Protein AF-A0A2E6W899-F1 (afdb_monomer_lite)

Secondary structure (DSSP, 8-state):
----B-TTT--BTTPEEE-TTT-S-EEEEEEEEEESSSS--GGGEEEEEEEPTTSTTTTHHHHHS-GGGBSSSSEEEEEHHHHT------EEE-TT--GGGHHHHHHHHHTTPPSSEEEE-TT-HHHHHHHHHHHHHTT-EEEESSSS-TTEEEEE--

Foldseek 3Di:
DDFDADPPPRHTFQDFQAAVQVDRDTFWTFHDWDFDDPDDDLQGIKTKIFTDPPDPCQQVCVPPNDPVQDPDSGIGIDRPCRSDPPPVQAEAECVPPDLVCLLVSLVVDVVPHDPFHKYFQAPDPSSVVSNQVSLVVVQWDWDQPDPVGNRMITIHRD

Radius of gyration: 19.65 Å; chains: 1; bounding box: 42×36×60 Å

pLDDT: mean 78.43, std 15.68, ran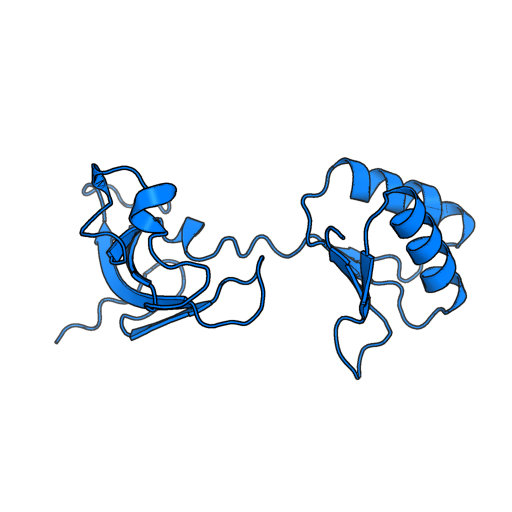ge [39.34, 96.88]

Structure (mmCIF, N/CA/C/O backbone):
data_AF-A0A2E6W899-F1
#
_entry.id   AF-A0A2E6W899-F1
#
loop_
_atom_site.group_PDB
_atom_site.id
_atom_site.type_symbol
_atom_site.label_atom_id
_atom_site.label_alt_id
_atom_site.label_comp_id
_atom_site.label_asym_id
_atom_site.label_entity_id
_atom_site.label_seq_id
_atom_site.pdbx_PDB_ins_code
_atom_site.Cartn_x
_atom_site.Cartn_y
_atom_site.Cartn_z
_atom_site.occupancy
_atom_site.B_iso_or_equiv
_atom_site.auth_seq_id
_atom_site.auth_comp_id
_atom_site.auth_asym_id
_atom_site.auth_atom_id
_atom_site.pdbx_PDB_model_num
ATOM 1 N N . MET A 1 1 ? -1.377 -11.813 34.211 1.00 41.56 1 MET A N 1
ATOM 2 C CA . MET A 1 1 ? -2.130 -11.283 33.053 1.00 41.56 1 MET A CA 1
ATOM 3 C C . MET A 1 1 ? -1.858 -12.188 31.867 1.00 41.56 1 MET A C 1
ATOM 5 O O . MET A 1 1 ? -0.706 -12.320 31.477 1.00 41.56 1 MET A O 1
ATOM 9 N N . HIS A 1 2 ? -2.870 -12.892 31.361 1.00 40.28 2 HIS A N 1
ATOM 10 C CA . HIS A 1 2 ? -2.700 -13.750 30.190 1.00 40.28 2 HIS A CA 1
ATOM 11 C C . HIS A 1 2 ? -2.446 -12.877 28.958 1.00 40.28 2 HIS A C 1
ATOM 13 O O . HIS A 1 2 ? -3.322 -12.120 28.551 1.00 40.28 2 HIS A O 1
ATOM 19 N N . HIS A 1 3 ? -1.254 -12.983 28.368 1.00 44.19 3 HIS A N 1
ATOM 20 C CA . HIS A 1 3 ? -0.990 -12.432 27.044 1.00 44.19 3 HIS A CA 1
ATOM 21 C C . HIS A 1 3 ? -1.831 -13.206 26.028 1.00 44.19 3 HIS A C 1
ATOM 23 O O . HIS A 1 3 ? -1.471 -14.302 25.599 1.00 44.19 3 HIS A O 1
ATOM 29 N N . SER A 1 4 ? -2.984 -12.655 25.668 1.00 60.88 4 SER A N 1
ATOM 30 C CA . SER A 1 4 ? -3.763 -13.120 24.527 1.00 60.88 4 SER A CA 1
ATOM 31 C C . SER A 1 4 ? -3.005 -12.743 23.254 1.00 60.88 4 SER A C 1
ATOM 33 O O . SER A 1 4 ? -2.995 -11.582 22.851 1.00 60.88 4 SER A O 1
ATOM 35 N N . LYS A 1 5 ? -2.315 -13.724 22.670 1.00 59.62 5 LYS A N 1
ATOM 36 C CA . LYS A 1 5 ? -1.711 -13.630 21.338 1.00 59.62 5 LYS A CA 1
ATOM 37 C C . LYS A 1 5 ? -2.751 -13.993 20.277 1.00 59.62 5 LYS A C 1
ATOM 39 O O . LYS A 1 5 ? -3.519 -14.936 20.482 1.00 59.62 5 LYS A O 1
ATOM 44 N N . SER A 1 6 ? -2.747 -13.285 19.150 1.00 61.28 6 SER A N 1
ATOM 45 C CA . SER A 1 6 ? -3.455 -13.711 17.942 1.00 61.28 6 SER A CA 1
ATOM 46 C C . SER A 1 6 ? -2.918 -15.070 17.516 1.00 61.28 6 SER A C 1
ATOM 48 O O . SER A 1 6 ? -1.707 -15.273 17.401 1.00 61.28 6 SER A O 1
ATOM 50 N N . ARG A 1 7 ? -3.828 -16.007 17.251 1.00 59.28 7 ARG A N 1
ATOM 51 C CA . ARG A 1 7 ? -3.465 -17.356 16.786 1.00 59.28 7 ARG A CA 1
ATOM 52 C C . ARG A 1 7 ? -3.174 -17.408 15.287 1.00 59.28 7 ARG A C 1
ATOM 54 O O . ARG A 1 7 ? -2.768 -18.450 14.789 1.00 59.28 7 ARG A O 1
ATOM 61 N N . VAL A 1 8 ? -3.407 -16.306 14.573 1.00 58.25 8 VAL A N 1
ATOM 62 C CA . VAL A 1 8 ? -3.357 -16.253 13.106 1.00 58.25 8 VAL A CA 1
ATOM 63 C C . VAL A 1 8 ? -2.110 -15.531 12.601 1.00 58.25 8 VAL A C 1
ATOM 65 O O . VAL A 1 8 ? -1.603 -15.863 11.532 1.00 58.25 8 VAL A O 1
ATOM 68 N N . LYS A 1 9 ? -1.622 -14.525 13.335 1.00 61.72 9 LYS A N 1
ATOM 69 C CA . LYS A 1 9 ? -0.585 -13.604 12.837 1.00 61.72 9 LYS A CA 1
ATOM 70 C C . LYS A 1 9 ? 0.572 -13.366 13.808 1.00 61.72 9 LYS A C 1
ATOM 72 O O . LYS A 1 9 ? 1.330 -12.431 13.597 1.00 61.72 9 LYS A O 1
ATOM 77 N N . GLU A 1 10 ? 0.677 -14.170 14.868 1.00 68.94 10 GLU A N 1
ATOM 78 C CA . GLU A 1 10 ? 1.685 -14.030 15.941 1.00 68.94 10 GLU A CA 1
ATOM 79 C C . GLU A 1 10 ? 1.685 -12.662 16.652 1.00 68.94 10 GLU A C 1
ATOM 81 O O . GLU A 1 10 ? 2.594 -12.349 17.418 1.00 68.94 10 GLU A O 1
ATOM 86 N N . LEU A 1 11 ? 0.632 -11.867 16.453 1.00 73.12 11 LEU A N 1
ATOM 87 C CA . LEU A 1 11 ? 0.479 -10.551 17.060 1.00 73.12 11 LEU A CA 1
ATOM 88 C C . LEU A 1 11 ? 0.155 -10.668 18.545 1.00 73.12 11 LEU A C 1
ATOM 90 O O . LEU A 1 11 ? -0.601 -11.544 18.971 1.00 73.12 11 LEU A O 1
ATOM 94 N N . SER A 1 12 ? 0.668 -9.737 19.328 1.00 78.44 12 SER A N 1
ATOM 95 C CA . SER A 1 12 ? 0.435 -9.631 20.759 1.00 78.44 12 SER A CA 1
ATOM 96 C C . SER A 1 12 ? -0.309 -8.341 21.096 1.00 78.44 12 SER A C 1
ATOM 98 O O . SER A 1 12 ? -0.222 -7.331 20.401 1.00 78.44 12 SER A O 1
ATOM 100 N N . VAL A 1 13 ? -1.060 -8.365 22.198 1.00 81.12 13 VAL A N 1
ATOM 101 C CA . VAL A 1 13 ? -1.527 -7.122 22.825 1.00 81.12 13 VAL A CA 1
ATOM 102 C C . VAL A 1 13 ? -0.311 -6.244 23.129 1.00 81.12 13 VAL A C 1
ATOM 104 O O . VAL A 1 13 ? 0.663 -6.726 23.708 1.00 81.12 13 VAL A O 1
ATOM 107 N N . GLY A 1 14 ? -0.387 -4.972 22.743 1.00 76.81 14 GLY A N 1
ATOM 108 C CA . GLY A 1 14 ? 0.715 -4.013 22.797 1.00 76.81 14 GLY A CA 1
ATOM 109 C C . GLY A 1 14 ? 1.426 -3.802 21.459 1.00 76.81 14 GLY A C 1
ATOM 110 O O . GLY A 1 14 ? 2.135 -2.807 21.322 1.00 76.81 14 GLY A O 1
ATOM 111 N N . ASP A 1 15 ? 1.210 -4.666 20.463 1.00 78.88 15 ASP A N 1
ATOM 112 C CA . ASP A 1 15 ? 1.825 -4.487 19.149 1.00 78.88 15 ASP A CA 1
ATOM 113 C C . ASP A 1 15 ? 1.316 -3.217 18.458 1.00 78.88 15 ASP A C 1
ATOM 115 O O . ASP A 1 15 ? 0.139 -2.839 18.541 1.00 78.88 15 ASP A O 1
ATOM 119 N N . LEU A 1 16 ? 2.233 -2.563 17.744 1.00 75.62 16 LEU A N 1
ATOM 120 C CA . LEU A 1 16 ? 1.952 -1.364 16.970 1.00 75.62 16 LEU A CA 1
ATOM 121 C C . LEU A 1 16 ? 1.263 -1.736 15.652 1.00 75.62 16 LEU A C 1
ATOM 123 O O . LEU A 1 16 ? 1.780 -2.511 14.848 1.00 75.62 16 LEU A O 1
ATOM 127 N N . VAL A 1 17 ? 0.118 -1.114 15.393 1.00 74.19 17 VAL A N 1
ATOM 128 C CA . VAL A 1 17 ? -0.569 -1.159 14.103 1.00 74.19 17 VAL A CA 1
ATOM 129 C C . VAL A 1 17 ? 0.029 -0.080 13.205 1.00 74.19 17 VAL A C 1
ATOM 131 O O . VAL A 1 17 ? 0.006 1.112 13.528 1.00 74.19 17 VAL A O 1
ATOM 134 N N . THR A 1 18 ? 0.576 -0.506 12.070 1.00 63.91 18 THR A N 1
ATOM 135 C CA . THR A 1 18 ? 1.152 0.363 11.036 1.00 63.91 18 THR A CA 1
ATOM 136 C C . THR A 1 18 ? 0.393 0.152 9.730 1.00 63.91 18 THR A C 1
ATOM 138 O O . THR A 1 18 ? 0.055 -0.978 9.376 1.00 63.91 18 THR A O 1
ATOM 141 N N . HIS A 1 19 ? 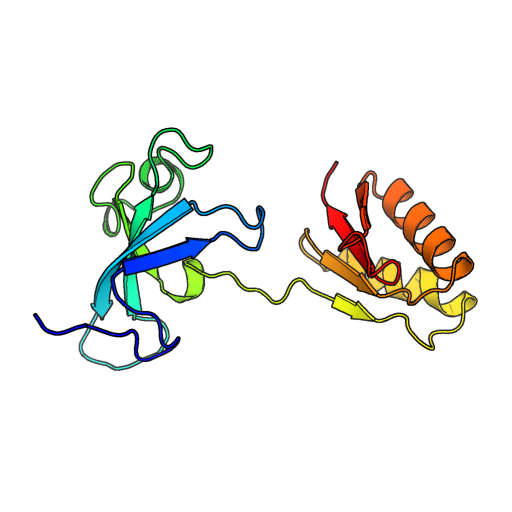0.085 1.231 9.006 1.00 58.91 19 HIS A N 1
ATOM 142 C CA . HIS A 1 19 ? -0.722 1.133 7.787 1.00 58.91 19 HIS A CA 1
ATOM 143 C C . HIS A 1 19 ? 0.149 1.058 6.529 1.00 58.91 19 HIS A C 1
ATOM 145 O O . HIS A 1 19 ? 0.406 2.078 5.891 1.00 58.91 19 HIS A O 1
ATOM 151 N N . ALA A 1 20 ? 0.547 -0.158 6.141 1.00 41.03 20 ALA A N 1
ATOM 152 C CA . ALA A 1 20 ? 1.462 -0.408 5.019 1.00 41.03 20 ALA A CA 1
ATOM 153 C C . ALA A 1 20 ? 1.024 0.221 3.674 1.00 41.03 20 ALA A C 1
ATOM 155 O O . ALA A 1 20 ? 1.880 0.625 2.889 1.00 41.03 20 ALA A O 1
ATOM 156 N N . LEU A 1 21 ? -0.285 0.372 3.419 1.00 39.47 21 LEU A N 1
ATOM 157 C CA . LEU A 1 21 ? -0.812 0.996 2.190 1.00 39.47 21 LEU A CA 1
ATOM 158 C C . LEU A 1 21 ? -0.804 2.543 2.214 1.00 39.47 21 LEU A C 1
ATOM 160 O O . LEU A 1 21 ? -0.920 3.161 1.163 1.00 39.47 21 LEU A O 1
ATOM 164 N N . TYR A 1 22 ? -0.640 3.182 3.382 1.00 39.34 22 TYR A N 1
ATOM 165 C CA . TYR A 1 22 ? -0.593 4.656 3.538 1.00 39.34 22 TYR A CA 1
ATOM 166 C C . TYR A 1 22 ? 0.728 5.136 4.172 1.00 39.34 22 TYR A C 1
ATOM 168 O O . TYR A 1 22 ? 0.826 6.296 4.584 1.00 39.34 22 TYR A O 1
ATOM 176 N N . GLY A 1 23 ? 1.741 4.261 4.252 1.00 50.69 23 GLY A N 1
ATOM 177 C CA . GLY A 1 23 ? 3.088 4.575 4.731 1.00 50.69 23 GLY A CA 1
ATOM 178 C C . GLY A 1 23 ? 3.676 3.542 5.701 1.00 50.69 23 GLY A C 1
ATOM 179 O O . GLY A 1 23 ? 3.196 2.423 5.829 1.00 50.69 23 GLY A O 1
ATOM 180 N N . LYS A 1 24 ? 4.750 3.933 6.397 1.00 57.44 24 LYS A N 1
ATOM 181 C CA . LYS A 1 24 ? 5.349 3.184 7.523 1.00 57.44 24 LYS A CA 1
ATOM 182 C C . LYS A 1 24 ? 5.035 3.844 8.873 1.00 57.44 24 LYS A C 1
ATOM 184 O O . LYS A 1 24 ? 5.753 3.651 9.847 1.00 57.44 24 LYS A O 1
ATOM 189 N N . GLU A 1 25 ? 3.998 4.675 8.908 1.00 63.50 25 GLU A N 1
ATOM 190 C CA . GLU A 1 25 ? 3.618 5.429 10.098 1.00 63.50 25 GLU A CA 1
ATOM 191 C C . GLU A 1 25 ? 2.841 4.529 11.060 1.00 63.50 25 GLU A C 1
ATOM 193 O O . GLU A 1 25 ? 1.977 3.742 10.656 1.00 63.50 25 GLU A O 1
ATOM 198 N N . TRP A 1 26 ? 3.172 4.643 12.343 1.00 71.56 26 TRP A N 1
ATOM 199 C CA . TRP A 1 26 ? 2.391 4.052 13.417 1.00 71.56 26 TRP A CA 1
ATOM 200 C C . TRP A 1 26 ? 1.079 4.818 13.568 1.00 71.56 26 TRP A C 1
ATOM 202 O O . TRP A 1 26 ? 1.074 6.046 13.583 1.00 71.56 26 TRP A O 1
ATOM 212 N N . ILE A 1 27 ? -0.030 4.082 13.640 1.00 77.00 27 ILE A N 1
ATOM 213 C CA . ILE A 1 27 ? -1.371 4.673 13.674 1.00 77.00 27 ILE A CA 1
ATOM 214 C C . ILE A 1 27 ? -2.202 4.209 14.866 1.00 77.00 27 ILE A C 1
ATOM 216 O O . ILE A 1 27 ? -3.212 4.837 15.165 1.00 77.00 27 ILE A O 1
ATOM 220 N N . GLY A 1 28 ? -1.809 3.138 15.558 1.00 82.06 28 GLY A N 1
ATOM 221 C CA . GLY A 1 28 ? -2.558 2.642 16.708 1.00 82.06 28 GLY A CA 1
ATOM 222 C C . GLY A 1 28 ? -1.935 1.444 17.414 1.00 82.06 28 GLY A C 1
ATOM 223 O O . GLY A 1 28 ? -0.931 0.902 16.963 1.00 82.06 28 GLY A O 1
ATOM 224 N N . ILE A 1 29 ? -2.506 1.030 18.542 1.00 81.62 29 ILE A N 1
ATOM 225 C CA . ILE A 1 29 ? -2.014 -0.099 19.353 1.00 81.62 29 ILE A CA 1
ATOM 226 C C . ILE A 1 29 ? -3.108 -1.153 19.468 1.00 81.62 29 ILE A C 1
ATOM 228 O O . ILE A 1 29 ? -4.284 -0.820 19.639 1.00 81.62 29 ILE A O 1
ATOM 232 N N . ILE A 1 30 ? -2.714 -2.425 19.393 1.00 84.31 30 ILE A N 1
ATOM 233 C CA . ILE A 1 30 ? -3.598 -3.554 19.678 1.00 84.31 30 ILE A CA 1
ATOM 234 C C . ILE A 1 30 ? -3.811 -3.654 21.186 1.00 84.31 30 ILE A C 1
ATOM 236 O O . ILE A 1 30 ? -2.884 -3.941 21.938 1.00 84.31 30 ILE A O 1
ATOM 240 N N . ILE A 1 31 ? -5.048 -3.464 21.629 1.00 84.50 31 ILE A N 1
ATOM 241 C CA . ILE A 1 31 ? -5.410 -3.509 23.050 1.00 84.50 31 ILE A CA 1
ATOM 242 C C . ILE A 1 31 ? -5.936 -4.887 23.446 1.00 84.50 31 ILE A C 1
ATOM 244 O O . ILE A 1 31 ? -5.708 -5.342 24.566 1.00 84.50 31 ILE A O 1
ATOM 248 N N . HIS A 1 32 ? -6.656 -5.565 22.552 1.00 83.75 32 HIS A N 1
ATOM 249 C CA . HIS A 1 32 ? -7.291 -6.841 22.874 1.00 83.75 32 HIS A CA 1
ATOM 250 C C . HIS A 1 32 ? -7.679 -7.634 21.621 1.00 83.75 32 HIS A C 1
ATOM 252 O O . HIS A 1 32 ? -7.736 -7.069 20.533 1.00 83.75 32 HIS A O 1
ATOM 258 N N . PHE A 1 33 ? -8.008 -8.918 21.779 1.00 82.12 33 PHE A N 1
ATOM 259 C CA . PHE A 1 33 ? -8.564 -9.763 20.717 1.00 82.12 33 PHE A CA 1
ATOM 260 C C . PHE A 1 33 ? -9.883 -10.394 21.168 1.00 82.12 33 PHE A C 1
ATOM 262 O O . PHE A 1 33 ? -9.993 -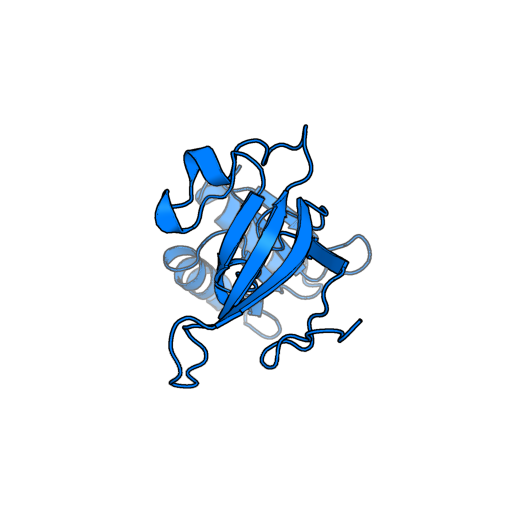10.855 22.299 1.00 82.12 33 PHE A O 1
ATOM 269 N N . VAL A 1 34 ? -10.870 -10.447 20.275 1.00 81.62 34 VAL A N 1
ATOM 270 C CA . VAL A 1 34 ? -12.178 -11.075 20.501 1.00 81.62 34 VAL A CA 1
ATOM 271 C C . VAL A 1 34 ? -12.486 -12.022 19.346 1.00 81.62 34 VAL A C 1
ATOM 273 O O . VAL A 1 34 ? -12.254 -11.690 18.185 1.00 81.62 34 VAL A O 1
ATOM 276 N N . ASN A 1 35 ? -13.042 -13.191 19.666 1.00 73.50 35 ASN A N 1
ATOM 277 C CA . ASN A 1 35 ? -13.565 -14.135 18.683 1.00 73.50 35 ASN A CA 1
ATOM 278 C C . ASN A 1 35 ? -15.090 -14.085 18.695 1.00 73.50 35 ASN A C 1
ATOM 280 O O . ASN A 1 35 ? -15.715 -14.396 19.710 1.00 73.50 35 ASN A O 1
ATOM 284 N N . GLU A 1 36 ? -15.694 -13.716 17.569 1.00 63.38 36 GLU A N 1
ATOM 285 C CA . GLU A 1 36 ? -17.147 -13.776 17.436 1.00 63.38 36 GLU A CA 1
ATOM 286 C C . GLU A 1 36 ? -17.582 -15.208 17.105 1.00 63.38 36 GLU A C 1
ATOM 288 O O . GLU A 1 36 ? -17.323 -15.721 16.018 1.00 63.38 36 GLU A O 1
ATOM 293 N N . SER A 1 37 ? -18.287 -15.825 18.060 1.00 53.75 37 SER A N 1
ATOM 294 C CA . SER A 1 37 ? -18.903 -17.161 18.033 1.00 53.75 37 SER A CA 1
ATOM 295 C C . SER A 1 37 ? -17.938 -18.359 18.075 1.00 53.75 37 SER A C 1
ATOM 297 O O . SER A 1 37 ? -16.907 -18.401 17.415 1.00 53.75 37 SER A O 1
ATOM 299 N N . GLY A 1 38 ? -18.295 -19.372 18.876 1.00 52.81 38 GLY A N 1
ATOM 300 C CA . GLY A 1 38 ? -17.483 -20.553 19.213 1.00 52.81 38 GLY A CA 1
ATOM 301 C C . GLY A 1 38 ? -17.121 -21.511 18.066 1.00 52.81 38 GLY A C 1
ATOM 302 O O . GLY A 1 38 ? -16.755 -22.651 18.335 1.00 52.81 38 GLY A O 1
ATOM 303 N N . LYS A 1 39 ? -17.207 -21.082 16.800 1.00 45.59 39 LYS A N 1
ATOM 304 C CA . LYS A 1 39 ? -16.676 -21.803 15.638 1.00 45.59 39 LYS A CA 1
ATOM 305 C C . LYS A 1 39 ? -15.408 -21.101 15.149 1.00 45.59 39 LYS A C 1
ATOM 307 O O . LYS A 1 39 ? -15.437 -19.951 14.724 1.00 45.59 39 LYS A O 1
ATOM 312 N N . GLN A 1 40 ? -14.287 -21.816 15.235 1.00 47.44 40 GLN A N 1
ATOM 313 C CA . GLN A 1 40 ? -12.960 -21.333 14.857 1.00 47.44 40 GLN A CA 1
ATOM 314 C C . GLN A 1 40 ? -12.829 -21.264 13.333 1.00 47.44 40 GLN A C 1
ATOM 316 O O . GLN A 1 40 ? -12.493 -22.249 12.682 1.00 47.44 40 GLN A O 1
ATOM 321 N N . THR A 1 41 ? -13.076 -20.092 12.759 1.00 50.50 41 THR A N 1
ATOM 322 C CA . THR A 1 41 ? -12.691 -19.783 11.377 1.00 50.50 41 THR A CA 1
ATOM 323 C C . THR A 1 41 ? -11.892 -18.485 11.351 1.00 50.50 41 THR A C 1
ATOM 325 O O . THR A 1 41 ? -12.240 -17.546 12.066 1.00 50.50 41 THR A O 1
ATOM 328 N N . LEU A 1 42 ? -10.853 -18.419 10.504 1.00 50.78 42 LEU A N 1
ATOM 329 C CA . LEU A 1 42 ? -9.940 -17.268 10.353 1.00 50.78 42 LEU A CA 1
ATOM 330 C C . LEU A 1 42 ? -10.648 -15.910 10.178 1.00 50.78 42 LEU A C 1
ATOM 332 O O . LEU A 1 42 ? -10.070 -14.873 10.481 1.00 50.78 42 LEU A O 1
ATOM 336 N N . HIS A 1 43 ? -11.884 -15.906 9.681 1.00 52.84 43 HIS A N 1
ATOM 337 C CA . HIS A 1 43 ? -12.644 -14.695 9.380 1.00 52.84 43 HIS A CA 1
ATOM 338 C C . HIS A 1 43 ? -13.263 -13.997 10.603 1.00 52.84 43 HIS A C 1
ATOM 340 O O . HIS A 1 43 ? -13.744 -12.874 10.457 1.00 52.84 43 HIS A O 1
ATOM 346 N N . ASN A 1 44 ? -13.230 -14.614 11.792 1.00 65.38 44 ASN A N 1
ATOM 347 C CA . ASN A 1 44 ? -14.005 -14.144 12.948 1.00 65.38 44 ASN A CA 1
ATOM 348 C C . ASN A 1 44 ? -13.160 -13.531 14.084 1.00 65.38 44 ASN A C 1
ATOM 350 O O . ASN A 1 44 ? -13.736 -13.083 15.078 1.00 65.38 44 ASN A O 1
ATOM 354 N N . GLU A 1 45 ? -11.824 -13.504 13.968 1.00 76.00 45 GLU A N 1
ATOM 355 C CA . GLU A 1 45 ? -10.960 -12.843 14.960 1.00 76.00 45 GLU A CA 1
ATOM 356 C C . GLU A 1 45 ? -10.950 -11.326 14.712 1.00 76.00 45 GLU A C 1
ATOM 358 O O . GLU A 1 45 ? -10.598 -10.838 13.630 1.00 76.00 45 GLU A O 1
ATOM 363 N N . LYS A 1 46 ? -11.336 -10.563 15.734 1.00 83.50 46 LYS A N 1
ATOM 364 C CA . LYS A 1 46 ? -11.286 -9.101 15.744 1.00 83.50 46 LYS A CA 1
ATOM 365 C C . LYS A 1 46 ? -10.262 -8.629 16.763 1.00 83.50 46 LYS A C 1
ATOM 367 O O . LYS A 1 46 ? -10.233 -9.105 17.893 1.00 83.50 46 LYS A O 1
ATOM 372 N N . ALA A 1 47 ? -9.450 -7.660 16.375 1.00 85.19 47 ALA A N 1
ATOM 373 C CA . ALA A 1 47 ? -8.577 -6.925 17.271 1.00 85.19 47 ALA A CA 1
ATOM 374 C C . ALA A 1 47 ? -9.254 -5.615 17.686 1.00 85.19 47 ALA A C 1
ATOM 376 O O . ALA A 1 47 ? -9.795 -4.886 16.855 1.00 85.19 47 ALA A O 1
ATOM 377 N N . LEU A 1 48 ? -9.217 -5.318 18.978 1.00 87.69 48 LEU A N 1
ATOM 378 C CA . LEU A 1 48 ? -9.532 -4.007 19.521 1.00 87.69 48 LEU A CA 1
ATOM 379 C C . LEU A 1 48 ? -8.318 -3.107 19.314 1.00 87.69 48 LEU A C 1
ATOM 381 O O . LEU A 1 48 ? -7.241 -3.398 19.840 1.00 87.69 48 LEU A O 1
ATOM 385 N N . VAL A 1 49 ? -8.492 -2.022 18.566 1.00 87.00 49 VAL A N 1
ATOM 386 C CA . VAL A 1 49 ? -7.412 -1.091 18.232 1.00 87.00 49 VAL A CA 1
ATOM 387 C C . VAL A 1 49 ? -7.763 0.302 18.695 1.00 87.00 49 VAL A C 1
ATOM 389 O O . VAL A 1 49 ? -8.851 0.802 18.408 1.00 87.00 49 VAL A O 1
ATOM 392 N N . GLN A 1 50 ? -6.806 0.936 19.363 1.00 88.00 50 GLN A N 1
ATOM 393 C CA . GLN A 1 50 ? -6.844 2.364 19.633 1.00 88.00 50 GLN A CA 1
ATOM 394 C C . GLN A 1 50 ? -5.991 3.100 18.614 1.00 88.00 50 GLN A C 1
ATOM 396 O O . GLN A 1 50 ? -4.796 2.835 18.514 1.00 88.00 50 GLN A O 1
ATOM 401 N N . ILE A 1 51 ? -6.605 4.030 17.890 1.00 85.19 51 ILE A N 1
ATOM 402 C CA . ILE A 1 51 ? -5.924 4.930 16.965 1.00 85.19 51 ILE A CA 1
ATOM 403 C C . ILE A 1 51 ? -5.309 6.088 17.747 1.00 85.19 51 ILE A C 1
ATOM 405 O O . ILE A 1 51 ? -5.889 6.590 18.713 1.00 85.19 51 ILE A O 1
ATOM 409 N N . GLN A 1 52 ? -4.117 6.503 17.328 1.00 82.44 52 GLN A N 1
ATOM 410 C CA . GLN A 1 52 ? -3.433 7.645 17.908 1.00 82.44 52 GLN A CA 1
ATOM 411 C C . GLN A 1 52 ? -4.227 8.939 17.619 1.00 82.44 52 GLN A C 1
ATOM 413 O O . GLN A 1 52 ? -4.481 9.251 16.448 1.00 82.44 52 GLN A O 1
ATOM 418 N N . PRO A 1 53 ? -4.596 9.713 18.658 1.00 81.12 53 PRO A N 1
ATOM 419 C CA . PRO A 1 53 ? -5.241 11.015 18.489 1.00 81.12 53 PRO A CA 1
ATOM 420 C C . PRO A 1 53 ? -4.357 11.999 17.715 1.00 81.12 53 PRO A C 1
ATOM 422 O O . PRO A 1 53 ? -3.131 11.878 17.742 1.00 81.12 53 PRO A O 1
ATOM 425 N N . ASN A 1 54 ? -4.963 13.006 17.077 1.00 80.69 54 ASN A N 1
ATOM 426 C CA . ASN A 1 54 ? -4.253 14.045 16.313 1.00 80.69 54 ASN A CA 1
ATOM 427 C C . ASN A 1 54 ? -3.421 13.522 15.128 1.00 80.69 54 ASN A C 1
ATOM 429 O O . ASN A 1 54 ? -2.516 14.202 14.643 1.00 80.69 54 ASN A O 1
ATOM 433 N N . THR A 1 55 ? -3.717 12.320 14.638 1.00 78.31 55 THR A N 1
ATOM 434 C CA . THR A 1 55 ? -3.188 11.834 13.361 1.00 78.31 55 THR A CA 1
ATOM 435 C C . THR A 1 55 ? -4.177 12.129 12.239 1.00 78.31 55 THR A C 1
ATOM 437 O O . THR A 1 55 ? -5.351 12.416 12.474 1.00 78.31 55 THR A O 1
ATOM 440 N N . LYS A 1 56 ? -3.749 11.975 10.982 1.00 77.50 56 LYS A N 1
ATOM 441 C CA . LYS A 1 56 ? -4.661 12.033 9.822 1.00 77.50 56 LYS A CA 1
ATOM 442 C C . LYS A 1 56 ? -5.791 10.985 9.871 1.00 77.50 56 LYS A C 1
ATOM 444 O O . LYS A 1 56 ? -6.735 11.064 9.088 1.00 77.50 56 LYS A O 1
ATOM 449 N N . PHE A 1 57 ? -5.698 10.020 10.788 1.00 76.38 57 PHE A N 1
ATOM 450 C CA . PHE A 1 57 ? -6.674 8.959 11.019 1.00 76.38 57 PHE A CA 1
ATOM 451 C C . PHE A 1 57 ? -7.573 9.213 12.238 1.00 76.38 57 PHE A C 1
ATOM 453 O O . PHE A 1 57 ? -8.358 8.339 12.598 1.00 76.38 57 PHE A O 1
ATOM 460 N N . ASP A 1 58 ? -7.509 10.391 12.861 1.00 79.75 58 ASP A N 1
ATOM 461 C CA . ASP A 1 58 ? -8.414 10.741 13.958 1.00 79.75 58 ASP A CA 1
ATOM 462 C C . ASP A 1 58 ? -9.888 10.668 13.505 1.00 79.75 58 ASP A C 1
ATOM 464 O O . ASP A 1 58 ? -10.272 11.100 12.403 1.00 79.75 58 ASP A O 1
ATOM 468 N N . GLY A 1 59 ? -10.721 10.041 14.334 1.00 77.00 59 GLY A N 1
ATOM 469 C CA . GLY A 1 59 ? -12.110 9.740 14.005 1.00 77.00 59 GLY A CA 1
ATOM 470 C C . GLY A 1 59 ? -12.281 8.640 12.950 1.00 77.00 59 GLY A C 1
ATOM 471 O O . GLY A 1 59 ? -13.338 8.565 12.317 1.00 77.00 59 GLY A O 1
ATOM 472 N N . PHE A 1 60 ? -11.276 7.788 12.725 1.00 80.75 60 PHE A N 1
ATOM 473 C CA . PHE A 1 60 ? -11.363 6.645 11.808 1.00 80.75 60 PHE A CA 1
ATOM 474 C C . PHE A 1 60 ? -12.604 5.787 12.071 1.00 80.75 60 PHE A C 1
ATOM 476 O O . PHE A 1 60 ? -13.386 5.525 11.154 1.00 80.75 60 PHE A O 1
ATOM 483 N N . PHE A 1 61 ? -12.840 5.417 13.331 1.00 81.25 61 PHE A N 1
ATOM 484 C CA . PHE A 1 61 ? -13.980 4.580 13.700 1.00 81.25 61 PHE A CA 1
ATOM 485 C C . PHE A 1 61 ? -15.314 5.298 13.534 1.00 81.25 61 PHE A C 1
ATOM 487 O O . PHE A 1 61 ? -16.316 4.659 13.236 1.00 81.25 61 PHE A O 1
ATOM 494 N N . LYS A 1 62 ? -15.331 6.630 13.648 1.00 81.56 62 LYS A N 1
ATOM 495 C CA . LYS A 1 62 ? -16.520 7.437 13.351 1.00 81.56 62 LYS A CA 1
ATOM 496 C C . LYS A 1 62 ? -16.885 7.415 11.866 1.00 81.56 62 LYS A C 1
ATOM 498 O O . LYS A 1 62 ? -18.064 7.449 11.540 1.00 81.56 62 LYS A O 1
ATOM 503 N N . LYS A 1 63 ? -15.890 7.405 10.974 1.00 77.69 63 LYS A N 1
ATOM 504 C CA . LYS A 1 63 ? -16.088 7.571 9.522 1.00 77.69 63 LYS A CA 1
ATOM 505 C C . LYS A 1 63 ? -16.193 6.253 8.755 1.00 77.69 63 LYS A C 1
ATOM 507 O O . LYS A 1 63 ? -16.791 6.230 7.684 1.00 77.69 63 LYS A O 1
ATOM 512 N N . LYS A 1 64 ? -15.522 5.197 9.226 1.00 73.38 64 LYS A N 1
ATOM 513 C CA . LYS A 1 64 ? -15.225 4.001 8.416 1.00 73.38 64 LYS A CA 1
ATOM 514 C C . LYS A 1 64 ? -15.689 2.681 9.025 1.00 73.38 64 LYS A C 1
ATOM 516 O O . LYS A 1 64 ? -15.626 1.668 8.335 1.00 73.38 64 LYS A O 1
ATOM 521 N N . VAL A 1 65 ? -16.143 2.666 10.276 1.00 75.75 65 VAL A N 1
ATOM 522 C CA . VAL A 1 65 ? -16.501 1.431 10.986 1.00 75.75 65 VAL A CA 1
ATOM 523 C C . VAL A 1 65 ? -17.964 1.485 11.423 1.00 75.75 65 VAL A C 1
ATOM 525 O O . VAL A 1 65 ? -18.456 2.525 11.842 1.00 75.75 65 VAL A O 1
ATOM 528 N N . SER A 1 66 ? -18.672 0.359 11.296 1.00 79.00 66 SER A N 1
ATOM 529 C CA . SER A 1 66 ? -20.060 0.224 11.760 1.00 79.00 66 SER A CA 1
ATOM 530 C C . SER A 1 66 ? -20.159 0.410 13.277 1.00 79.00 66 SER A C 1
ATOM 532 O O . SER A 1 66 ? -19.297 -0.082 14.006 1.00 79.00 66 SER A O 1
ATOM 534 N N . ASP A 1 67 ? -21.252 1.016 13.752 1.00 81.31 67 ASP A N 1
ATOM 535 C CA . ASP A 1 67 ? -21.500 1.282 15.178 1.00 81.31 67 ASP A CA 1
ATOM 536 C C . ASP A 1 67 ? -21.341 0.043 16.071 1.00 81.31 67 ASP A C 1
ATOM 538 O O . ASP A 1 67 ? -20.853 0.145 17.190 1.00 81.31 67 ASP A O 1
ATOM 542 N N . LYS A 1 68 ? -21.657 -1.154 15.558 1.00 82.56 68 LYS A N 1
ATOM 543 C CA . LYS A 1 68 ? -21.507 -2.421 16.301 1.00 82.56 68 LYS A CA 1
ATOM 544 C C . LYS A 1 68 ? -20.062 -2.746 16.688 1.00 82.56 68 LYS A C 1
ATOM 546 O O . LYS A 1 68 ? -19.833 -3.477 17.641 1.00 82.56 68 LYS A O 1
ATOM 551 N N . ASN A 1 69 ? -19.096 -2.239 15.928 1.00 81.38 69 ASN A N 1
ATOM 552 C CA . ASN A 1 69 ? -17.670 -2.446 16.157 1.00 81.38 69 ASN A CA 1
ATOM 553 C C . ASN A 1 69 ? -16.996 -1.186 16.724 1.00 81.38 69 ASN A C 1
ATOM 555 O O . ASN A 1 69 ? -15.779 -1.165 16.894 1.00 81.38 69 ASN A O 1
ATOM 559 N N . LYS A 1 70 ? -17.756 -0.126 16.998 1.00 86.62 70 LYS A N 1
ATOM 560 C CA . LYS A 1 70 ? -17.246 1.144 17.502 1.00 86.62 70 LYS A CA 1
ATOM 561 C C . LYS A 1 70 ? -17.388 1.179 19.021 1.00 86.62 70 LYS A C 1
ATOM 563 O O . LYS A 1 70 ? -18.477 0.980 19.545 1.00 86.62 70 LYS A O 1
ATOM 568 N N . VAL A 1 71 ? -16.298 1.468 19.727 1.00 87.12 71 VAL A N 1
ATOM 569 C CA . VAL A 1 71 ? -16.352 1.776 21.167 1.00 87.12 71 VAL A CA 1
ATOM 570 C C . VAL A 1 71 ? -16.427 3.289 21.355 1.00 87.12 71 VAL A C 1
ATOM 572 O O . VAL A 1 71 ? -17.257 3.788 22.106 1.00 87.12 71 VAL A O 1
ATOM 575 N N . ASN A 1 72 ? -15.588 4.031 20.631 1.00 88.31 72 ASN A N 1
ATOM 576 C CA . ASN A 1 72 ? -15.653 5.485 20.507 1.00 88.31 72 ASN A CA 1
ATOM 577 C C . ASN A 1 72 ? -15.013 5.930 19.176 1.00 88.31 72 ASN A C 1
ATOM 579 O O . ASN A 1 72 ? -14.754 5.109 18.300 1.00 88.31 72 ASN A O 1
ATOM 583 N N . ASP A 1 73 ? -14.785 7.231 18.988 1.00 85.88 73 ASP A N 1
ATOM 584 C CA . ASP A 1 73 ? -14.264 7.777 17.726 1.00 85.88 73 ASP A CA 1
ATOM 585 C C . ASP A 1 73 ? -12.840 7.288 17.370 1.00 85.88 73 ASP A C 1
ATOM 587 O O . ASP A 1 73 ? -12.515 7.211 16.183 1.00 85.88 73 ASP A O 1
ATOM 591 N N . ASN A 1 74 ? -12.043 6.877 18.365 1.00 84.31 74 ASN A N 1
ATOM 592 C CA . ASN A 1 74 ? -10.645 6.444 18.228 1.00 84.31 74 ASN A CA 1
ATOM 593 C C . ASN A 1 74 ? -10.370 5.022 18.742 1.00 84.31 74 ASN A C 1
ATOM 595 O O . ASN A 1 74 ? -9.225 4.580 18.742 1.00 84.31 74 ASN A O 1
ATOM 599 N N . LEU A 1 75 ? -11.401 4.288 19.155 1.00 87.00 75 LEU A N 1
ATOM 600 C CA . LEU A 1 75 ? -11.296 2.926 19.666 1.00 87.00 75 LEU A CA 1
ATOM 601 C C . LEU A 1 75 ? -12.407 2.065 19.077 1.00 87.00 75 LEU A C 1
ATOM 603 O O . LEU A 1 75 ? -13.590 2.408 19.156 1.00 87.00 75 LEU A O 1
ATOM 607 N N . GLY A 1 76 ? -12.040 0.903 18.557 1.00 87.25 76 GLY A N 1
ATOM 608 C CA . GLY A 1 76 ? -13.016 -0.040 18.037 1.00 87.25 76 GLY A CA 1
ATOM 609 C C . GLY A 1 76 ? -12.409 -1.362 17.602 1.00 87.25 76 GLY A C 1
ATOM 610 O O . GLY A 1 76 ? -11.192 -1.550 17.574 1.00 87.25 76 GLY A O 1
ATOM 611 N N . PHE A 1 77 ? -13.295 -2.293 17.284 1.00 85.69 77 PHE A N 1
ATOM 612 C CA . PHE A 1 77 ? -12.961 -3.608 16.778 1.00 85.69 77 PHE A CA 1
ATOM 613 C C . PHE A 1 77 ? -12.768 -3.570 15.271 1.00 85.69 77 PHE A C 1
ATOM 615 O O . PHE A 1 77 ? -13.585 -3.053 14.510 1.00 85.69 77 PHE A O 1
ATOM 622 N N . ILE A 1 78 ? -11.685 -4.185 14.835 1.00 80.25 78 ILE A N 1
ATOM 623 C CA . ILE A 1 78 ? -11.334 -4.339 13.437 1.00 80.25 78 ILE A CA 1
ATOM 624 C C . ILE A 1 78 ? -10.999 -5.814 13.236 1.00 80.25 78 ILE A C 1
ATOM 626 O O . ILE A 1 78 ? -10.282 -6.404 14.041 1.00 80.25 78 ILE A O 1
ATOM 630 N N . THR A 1 79 ? -11.510 -6.444 12.180 1.00 76.00 79 THR A N 1
ATOM 631 C CA . THR A 1 79 ? -11.105 -7.823 11.856 1.00 76.00 79 THR A CA 1
ATOM 632 C C . THR A 1 79 ? -9.595 -7.864 11.644 1.00 76.00 79 THR A C 1
ATOM 634 O O . THR A 1 79 ? -9.058 -6.956 11.011 1.00 76.00 79 THR A O 1
ATOM 637 N N . THR A 1 80 ? -8.895 -8.892 12.117 1.00 66.94 80 THR A N 1
ATOM 638 C CA . THR A 1 80 ? -7.424 -8.958 11.988 1.00 66.94 80 THR A CA 1
ATOM 639 C C . THR A 1 80 ? -6.942 -8.938 10.533 1.00 66.94 80 THR A C 1
ATOM 641 O O . THR A 1 80 ? -5.854 -8.442 10.252 1.00 66.94 80 THR A O 1
ATOM 644 N N . ASN A 1 81 ? -7.800 -9.337 9.589 1.00 63.38 81 ASN A N 1
ATOM 645 C CA . ASN A 1 81 ? -7.591 -9.160 8.147 1.00 63.38 81 ASN A CA 1
ATOM 646 C C . ASN A 1 81 ? -7.537 -7.685 7.694 1.00 63.38 81 ASN A C 1
ATOM 648 O O . ASN A 1 81 ? -6.883 -7.366 6.711 1.00 63.38 81 ASN A O 1
ATOM 652 N N . TRP A 1 82 ? -8.226 -6.783 8.394 1.00 59.38 82 TRP A N 1
ATOM 653 C CA . TRP A 1 82 ? -8.353 -5.357 8.057 1.00 59.38 82 TRP A CA 1
ATOM 654 C C . TRP A 1 82 ? -7.344 -4.486 8.819 1.00 59.38 82 TRP A C 1
ATOM 656 O O . TRP A 1 82 ? -6.928 -3.457 8.299 1.00 59.38 82 TRP A O 1
ATOM 666 N N . LEU A 1 83 ? -6.874 -4.935 9.998 1.00 56.88 83 LEU A N 1
ATOM 667 C CA . LEU A 1 83 ? -5.718 -4.341 10.700 1.00 56.88 83 LEU A CA 1
ATOM 668 C C . LEU A 1 83 ? -4.481 -4.266 9.805 1.00 56.88 83 LEU A C 1
ATOM 670 O O . LEU A 1 83 ? -3.665 -3.357 9.915 1.00 56.88 83 LEU A O 1
ATOM 674 N N . PHE A 1 84 ? -4.363 -5.260 8.933 1.00 52.91 84 PHE A N 1
ATOM 675 C CA . PHE A 1 84 ? -3.277 -5.415 8.001 1.00 52.91 84 PHE A CA 1
ATOM 676 C C . PHE A 1 84 ? -3.858 -5.881 6.676 1.00 52.91 84 PHE A C 1
ATOM 678 O O . PHE A 1 84 ? -3.625 -7.021 6.269 1.00 52.91 84 PHE A O 1
ATOM 685 N N . LYS A 1 85 ? -4.473 -4.966 5.915 1.00 44.66 85 LYS A N 1
ATOM 686 C CA . LYS A 1 85 ? -4.362 -5.046 4.449 1.00 44.66 85 LYS A CA 1
ATOM 687 C C . LYS A 1 85 ? -2.877 -4.818 4.072 1.00 44.66 85 LYS A C 1
ATOM 689 O O . LYS A 1 85 ? -2.526 -3.904 3.345 1.00 44.66 85 LYS A O 1
ATOM 694 N N . LEU A 1 86 ? -1.988 -5.677 4.592 1.00 40.97 86 LEU A N 1
ATOM 695 C CA . LEU A 1 86 ? -0.848 -6.266 3.908 1.00 40.97 86 LEU A CA 1
ATOM 696 C C . LEU A 1 86 ? -1.429 -7.073 2.746 1.00 40.97 86 LEU A C 1
ATOM 698 O O . LEU A 1 86 ? -1.283 -8.292 2.662 1.00 40.97 86 LEU A O 1
ATOM 702 N N . GLU A 1 87 ? -2.124 -6.405 1.834 1.00 46.19 87 GLU A N 1
ATOM 703 C CA . GLU A 1 87 ? -2.047 -6.906 0.486 1.00 46.19 87 GLU A CA 1
ATOM 704 C C . GLU A 1 87 ? -0.622 -6.613 0.096 1.00 46.19 87 GLU A C 1
ATOM 706 O O . GLU A 1 87 ? -0.205 -5.456 0.091 1.00 46.19 87 GLU A O 1
ATOM 711 N N . MET A 1 88 ? 0.149 -7.688 -0.075 1.00 52.03 88 MET A N 1
ATOM 712 C CA . MET A 1 88 ? 1.450 -7.644 -0.716 1.00 52.03 88 MET A CA 1
ATOM 713 C C . MET A 1 88 ? 1.329 -6.634 -1.843 1.00 52.03 88 MET A C 1
ATOM 715 O O . MET A 1 88 ? 0.617 -6.916 -2.812 1.00 52.03 88 MET A O 1
ATOM 719 N N . MET A 1 89 ? 1.913 -5.447 -1.635 1.00 69.00 89 MET A N 1
ATOM 720 C CA . MET A 1 89 ? 1.908 -4.362 -2.602 1.00 69.00 89 MET A CA 1
ATOM 721 C C . MET A 1 89 ? 2.183 -5.020 -3.932 1.00 69.00 89 MET A C 1
ATOM 723 O O . MET A 1 89 ? 3.205 -5.695 -4.059 1.00 69.00 89 MET A O 1
ATOM 727 N N . LYS A 1 90 ? 1.208 -4.991 -4.841 1.00 82.94 90 LYS A N 1
ATOM 728 C CA . LYS A 1 90 ? 1.287 -5.863 -6.007 1.00 82.94 90 LYS A CA 1
ATOM 729 C C . LYS A 1 90 ? 2.572 -5.491 -6.734 1.00 82.94 90 LYS A C 1
ATOM 731 O O . LYS A 1 90 ? 2.793 -4.319 -7.036 1.00 82.94 90 LYS A O 1
ATOM 736 N N . VAL A 1 91 ? 3.439 -6.483 -6.910 1.00 90.00 91 VAL A N 1
ATOM 737 C CA . VAL A 1 91 ? 4.759 -6.289 -7.498 1.00 90.00 91 VAL A CA 1
ATOM 738 C C . VAL A 1 91 ? 4.731 -6.835 -8.911 1.00 90.00 91 VAL A C 1
ATOM 740 O O . VAL A 1 91 ? 4.473 -8.022 -9.113 1.00 90.00 91 VAL A O 1
ATOM 743 N N . LEU A 1 92 ? 5.055 -5.993 -9.883 1.00 94.50 92 LEU A N 1
ATOM 744 C CA . LEU A 1 92 ? 5.411 -6.440 -11.221 1.00 94.50 92 LEU A 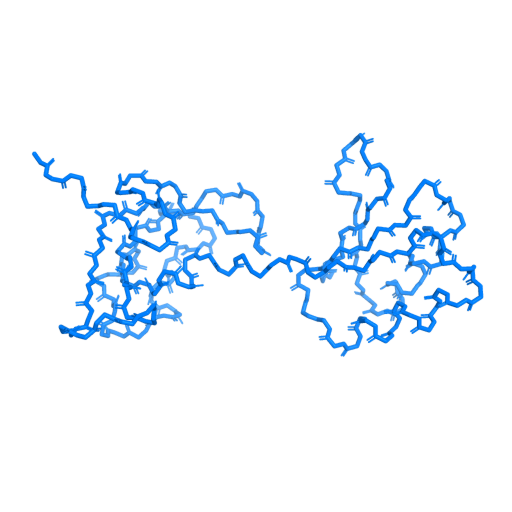CA 1
ATOM 745 C C . LEU A 1 92 ? 6.933 -6.532 -11.327 1.00 94.50 92 LEU A C 1
ATOM 747 O O . LEU A 1 92 ? 7.628 -5.522 -11.236 1.00 94.50 92 LEU A O 1
ATOM 751 N N . ASN A 1 93 ? 7.464 -7.734 -11.549 1.00 93.81 93 ASN A N 1
ATOM 752 C CA . ASN A 1 93 ? 8.892 -7.922 -11.789 1.00 93.81 93 ASN A CA 1
ATOM 753 C C . ASN A 1 93 ? 9.194 -7.946 -13.294 1.00 93.81 93 ASN A C 1
ATOM 755 O O . ASN A 1 93 ? 8.797 -8.869 -14.004 1.00 93.81 93 ASN A O 1
ATOM 759 N N . LEU A 1 94 ? 9.906 -6.924 -13.773 1.00 94.12 94 LEU A N 1
ATOM 760 C CA . LEU A 1 94 ? 10.335 -6.784 -15.166 1.00 94.12 94 LEU A CA 1
ATOM 761 C C . LEU A 1 94 ? 11.769 -7.272 -15.398 1.00 94.12 94 LEU A C 1
ATOM 763 O O . LEU A 1 94 ? 12.250 -7.223 -16.532 1.00 94.12 94 LEU A O 1
ATOM 767 N N . HIS A 1 95 ? 12.470 -7.743 -14.363 1.00 84.00 95 HIS A N 1
ATOM 768 C CA . HIS A 1 95 ? 13.825 -8.258 -14.514 1.00 84.00 95 HIS A CA 1
ATOM 769 C C . HIS A 1 95 ? 13.851 -9.406 -15.538 1.00 84.00 95 HIS A C 1
ATOM 771 O O . HIS A 1 95 ? 13.057 -10.340 -15.464 1.00 84.00 95 HIS A O 1
ATOM 777 N N . GLY A 1 96 ? 14.726 -9.304 -16.541 1.00 84.94 96 GLY A N 1
ATOM 778 C CA . GLY A 1 96 ? 14.814 -10.273 -17.641 1.00 84.94 96 GLY A CA 1
ATOM 779 C C . GLY A 1 96 ? 13.735 -10.151 -18.730 1.00 84.94 96 GLY A C 1
ATOM 780 O O . GLY A 1 96 ? 13.800 -10.873 -19.722 1.00 84.94 96 GLY A O 1
ATOM 781 N N . THR A 1 97 ? 12.770 -9.231 -18.611 1.00 93.31 97 THR A N 1
ATOM 782 C CA . THR A 1 97 ? 11.819 -8.938 -19.698 1.00 93.31 97 THR A CA 1
ATOM 783 C C . THR A 1 97 ? 12.510 -8.130 -20.803 1.00 93.31 97 THR A C 1
ATOM 785 O O . THR A 1 97 ? 13.253 -7.187 -20.523 1.00 93.31 97 THR A O 1
ATOM 788 N N . LYS A 1 98 ? 12.269 -8.476 -22.075 1.00 92.88 98 LYS A N 1
ATOM 789 C CA . LYS A 1 98 ? 12.812 -7.726 -23.218 1.00 92.88 98 LYS A CA 1
ATOM 790 C C . LYS A 1 98 ? 12.110 -6.376 -23.334 1.00 92.88 98 LYS A C 1
ATOM 792 O O . LYS A 1 98 ? 10.895 -6.318 -23.222 1.00 92.88 98 LYS A O 1
ATOM 797 N N . HIS A 1 99 ? 12.857 -5.311 -23.632 1.00 91.19 99 HIS A N 1
ATOM 798 C CA . HIS A 1 99 ? 12.311 -3.947 -23.720 1.00 91.19 99 HIS A CA 1
ATOM 799 C C . HIS A 1 99 ? 11.034 -3.793 -24.572 1.00 91.19 99 HIS A C 1
ATOM 801 O O . HIS A 1 99 ? 10.160 -3.058 -24.123 1.00 91.19 99 HIS A O 1
ATOM 807 N N . PRO A 1 100 ? 10.882 -4.454 -25.740 1.00 92.94 100 PRO A N 1
ATOM 808 C CA . PRO A 1 100 ? 9.654 -4.348 -26.532 1.00 92.94 100 PRO A CA 1
ATOM 809 C C . PRO A 1 100 ? 8.404 -4.883 -25.819 1.00 92.94 100 PRO A C 1
ATOM 811 O O . PRO A 1 100 ? 7.318 -4.376 -26.052 1.00 92.94 100 PRO A O 1
ATOM 814 N N . ASP A 1 101 ? 8.560 -5.852 -24.912 1.00 93.50 101 ASP A N 1
ATOM 815 C CA . ASP A 1 101 ? 7.444 -6.510 -24.215 1.00 93.50 101 ASP A CA 1
ATOM 816 C C . ASP A 1 101 ? 7.047 -5.789 -22.913 1.00 93.50 101 ASP A C 1
ATOM 818 O O . ASP A 1 101 ? 6.128 -6.208 -22.206 1.00 93.50 101 ASP A O 1
ATOM 822 N N . VAL A 1 102 ? 7.796 -4.750 -22.531 1.00 94.44 102 VAL A N 1
ATOM 823 C CA . VAL A 1 102 ? 7.635 -4.064 -21.242 1.00 94.44 102 VAL A CA 1
ATOM 824 C C . VAL A 1 102 ? 6.367 -3.233 -21.221 1.00 94.44 102 VAL A C 1
ATOM 826 O O . VAL A 1 102 ? 5.640 -3.295 -20.234 1.0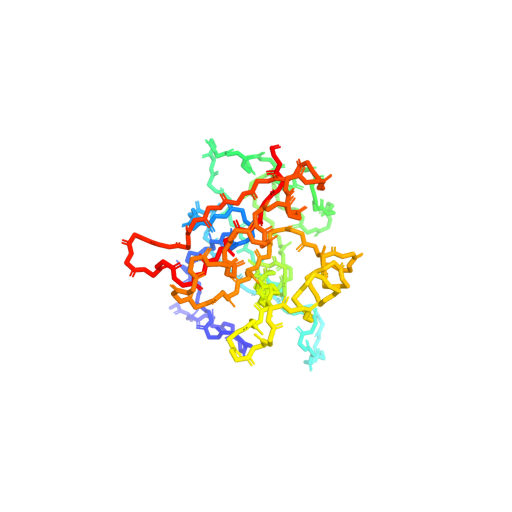0 94.44 102 VAL A O 1
ATOM 829 N N . ASP A 1 103 ? 6.109 -2.480 -22.290 1.00 94.56 103 ASP A N 1
ATOM 830 C CA . ASP A 1 103 ? 4.981 -1.549 -22.362 1.00 94.56 103 ASP A CA 1
ATOM 831 C C . ASP A 1 103 ? 3.652 -2.285 -22.131 1.00 94.56 103 ASP A C 1
ATOM 833 O O . ASP A 1 103 ? 2.956 -2.031 -21.143 1.00 94.56 103 ASP A O 1
ATOM 837 N N . ASP A 1 104 ? 3.403 -3.324 -22.931 1.00 95.56 104 ASP A N 1
ATOM 838 C CA . ASP A 1 104 ? 2.216 -4.171 -22.820 1.00 95.56 104 ASP A CA 1
ATOM 839 C C . ASP A 1 104 ? 2.059 -4.802 -21.433 1.00 95.56 104 ASP A C 1
ATOM 841 O O . ASP A 1 104 ? 0.954 -4.848 -20.886 1.00 95.56 104 ASP A O 1
ATOM 845 N N . LYS A 1 105 ? 3.147 -5.318 -20.844 1.00 96.88 105 LYS A N 1
ATOM 846 C CA . LYS A 1 105 ? 3.098 -5.948 -19.515 1.00 96.88 105 LYS A CA 1
ATOM 847 C C . LYS A 1 105 ? 2.767 -4.942 -18.420 1.00 96.88 105 LYS A C 1
ATOM 849 O O . LYS A 1 105 ? 1.968 -5.256 -17.540 1.00 96.88 105 LYS A O 1
ATOM 854 N N . VAL A 1 106 ? 3.377 -3.759 -18.468 1.00 96.62 106 VAL A N 1
ATOM 855 C CA . VAL A 1 106 ? 3.153 -2.698 -17.483 1.00 96.62 106 VAL A CA 1
ATOM 856 C C . VAL A 1 106 ? 1.717 -2.205 -17.572 1.00 96.62 106 VAL A C 1
ATOM 858 O O . VAL A 1 106 ? 1.028 -2.209 -16.558 1.00 96.62 106 VAL A O 1
ATOM 861 N N . ARG A 1 107 ? 1.214 -1.874 -18.766 1.00 96.38 107 ARG A N 1
ATOM 862 C CA . ARG A 1 107 ? -0.171 -1.402 -18.931 1.00 96.38 107 ARG A CA 1
ATOM 863 C C . ARG A 1 107 ? -1.194 -2.446 -18.508 1.00 96.38 107 ARG A C 1
ATOM 865 O O . ARG A 1 107 ? -2.118 -2.129 -17.764 1.00 96.38 107 ARG A O 1
ATOM 872 N N . LYS A 1 108 ? -1.007 -3.710 -18.911 1.00 96.06 108 LYS A N 1
ATOM 873 C CA . LYS A 1 108 ? -1.879 -4.813 -18.470 1.00 96.06 108 LYS A CA 1
ATOM 874 C C . LYS A 1 108 ? -1.904 -4.937 -16.954 1.00 96.06 108 LYS A C 1
ATOM 876 O O . LYS A 1 108 ? -2.967 -5.150 -16.398 1.00 96.06 108 LYS A O 1
ATOM 881 N N . PHE A 1 109 ? -0.761 -4.801 -16.290 1.00 95.12 109 PHE A N 1
ATOM 882 C CA . PHE A 1 109 ? -0.703 -4.830 -14.834 1.00 95.12 109 PHE A CA 1
ATOM 883 C C . PHE A 1 109 ? -1.420 -3.626 -14.205 1.00 95.12 109 PHE A C 1
ATOM 885 O O . PHE A 1 109 ? -2.278 -3.809 -13.346 1.00 95.12 109 PHE A O 1
ATOM 892 N N . LEU A 1 110 ? -1.113 -2.412 -14.669 1.00 94.31 110 LEU A N 1
ATOM 893 C CA . LEU A 1 110 ? -1.651 -1.166 -14.122 1.00 94.31 110 LEU A CA 1
ATOM 894 C C . LEU A 1 110 ? -3.170 -1.036 -14.284 1.00 94.31 110 LEU A C 1
ATOM 896 O O . LEU A 1 110 ? -3.827 -0.487 -13.408 1.00 94.31 110 LEU A O 1
ATOM 900 N N . ASN A 1 111 ? -3.740 -1.586 -15.357 1.00 91.88 111 ASN A N 1
ATOM 901 C CA . ASN A 1 111 ? -5.183 -1.537 -15.603 1.00 91.88 111 ASN A CA 1
ATOM 902 C C . ASN A 1 111 ? -6.024 -2.310 -14.570 1.00 91.88 111 ASN A C 1
ATOM 904 O O . ASN A 1 111 ? -7.229 -2.085 -14.493 1.00 91.88 111 ASN A O 1
ATOM 908 N N . PHE A 1 112 ? -5.424 -3.225 -13.802 1.00 88.00 112 PHE A N 1
ATOM 909 C CA . PHE A 1 112 ? -6.141 -4.077 -12.842 1.00 88.00 112 PHE A CA 1
ATOM 910 C C . PHE A 1 112 ? -5.574 -4.005 -11.420 1.00 88.00 112 PHE A C 1
ATOM 912 O O . PHE A 1 112 ? -5.991 -4.780 -10.557 1.00 88.00 112 PHE A O 1
ATOM 919 N N . VAL A 1 113 ? -4.606 -3.121 -11.169 1.00 87.19 113 VAL A N 1
ATOM 920 C CA . VAL A 1 113 ? -3.965 -2.987 -9.859 1.00 87.19 113 VAL A CA 1
ATOM 921 C C . VAL A 1 113 ? -4.551 -1.811 -9.083 1.00 87.19 113 VAL A C 1
ATOM 923 O O . VAL A 1 113 ? -4.803 -0.748 -9.643 1.00 87.19 113 VAL A O 1
ATOM 926 N N . GLU A 1 114 ? -4.731 -1.986 -7.776 1.00 84.56 114 GLU A N 1
ATOM 927 C CA . GLU A 1 114 ? -4.966 -0.868 -6.860 1.00 84.56 114 GLU A CA 1
ATOM 928 C C . GLU A 1 114 ? -3.621 -0.224 -6.487 1.00 84.56 114 GLU A C 1
ATOM 930 O O . GLU A 1 114 ? -2.642 -0.924 -6.211 1.00 84.56 114 GLU A O 1
ATOM 935 N N . LEU A 1 115 ? -3.563 1.109 -6.461 1.00 84.12 115 LEU A N 1
ATOM 936 C CA . LEU A 1 115 ? -2.394 1.837 -5.969 1.00 84.12 115 LEU A CA 1
ATOM 937 C C . LEU A 1 115 ? -2.416 1.937 -4.429 1.00 84.12 115 LEU A C 1
ATOM 939 O O . LEU A 1 115 ? -3.491 2.066 -3.840 1.00 84.12 115 LEU A O 1
ATOM 943 N N . PRO A 1 116 ? -1.247 1.921 -3.758 1.00 88.56 116 PRO A N 1
ATOM 944 C CA . PRO A 1 116 ? 0.101 1.874 -4.334 1.00 88.56 116 PRO A CA 1
ATOM 945 C C . PRO A 1 116 ? 0.544 0.479 -4.816 1.00 88.56 116 PRO A C 1
ATOM 947 O O . PRO A 1 116 ? 0.270 -0.529 -4.167 1.00 88.56 116 PRO A O 1
ATOM 950 N N . CYS A 1 117 ? 1.324 0.430 -5.904 1.00 88.75 117 CYS A N 1
ATOM 951 C CA . CYS A 1 117 ? 1.930 -0.804 -6.438 1.00 88.75 117 CYS A CA 1
ATOM 952 C C . CYS A 1 117 ? 3.437 -0.654 -6.728 1.00 88.75 117 CYS A C 1
ATOM 954 O O . CYS A 1 117 ? 3.939 0.463 -6.878 1.00 88.75 117 CYS A O 1
ATOM 956 N N . GLU A 1 118 ? 4.177 -1.766 -6.785 1.00 91.88 118 GLU A N 1
ATOM 957 C CA . GLU A 1 118 ? 5.634 -1.791 -7.001 1.00 91.88 118 GLU A CA 1
ATOM 958 C C . GLU A 1 118 ? 5.966 -2.342 -8.393 1.00 91.88 118 GLU A C 1
ATOM 960 O O . GLU A 1 118 ? 5.410 -3.351 -8.825 1.00 91.88 118 GLU A O 1
ATOM 965 N N . ILE A 1 119 ? 6.913 -1.718 -9.089 1.00 94.75 119 ILE A N 1
ATOM 966 C CA . ILE A 1 119 ? 7.473 -2.240 -10.338 1.00 94.75 119 ILE A CA 1
ATOM 967 C C . ILE A 1 119 ? 8.986 -2.388 -10.175 1.00 94.75 119 ILE A C 1
ATOM 969 O O . ILE A 1 119 ? 9.714 -1.403 -10.042 1.00 94.75 119 ILE A O 1
ATOM 973 N N . VAL A 1 120 ? 9.472 -3.628 -10.231 1.00 93.62 120 VAL A N 1
ATOM 974 C CA . VAL A 1 120 ? 10.901 -3.958 -10.169 1.00 93.62 120 VAL A CA 1
ATOM 975 C C . VAL A 1 120 ? 11.471 -3.929 -11.583 1.00 93.62 120 VAL A C 1
ATOM 977 O O . VAL A 1 120 ? 11.230 -4.826 -12.387 1.00 93.62 120 VAL A O 1
ATOM 980 N N . THR A 1 121 ? 12.248 -2.894 -11.892 1.00 92.81 121 THR A N 1
ATOM 981 C CA . THR A 1 121 ? 12.906 -2.707 -13.196 1.00 92.81 121 THR A CA 1
ATOM 982 C C . THR A 1 121 ? 14.305 -3.321 -13.253 1.00 92.81 121 THR A C 1
ATOM 984 O O . THR A 1 121 ? 14.909 -3.406 -14.325 1.00 92.81 121 THR A O 1
ATOM 987 N N . GLY A 1 122 ? 14.865 -3.685 -12.095 1.00 86.69 122 GLY A N 1
ATOM 988 C CA . GLY A 1 122 ? 16.308 -3.844 -11.934 1.00 86.69 122 GLY A CA 1
ATOM 989 C C . GLY A 1 122 ? 17.050 -2.524 -12.193 1.00 86.69 122 GLY A C 1
ATOM 990 O O . GLY A 1 122 ? 16.440 -1.462 -12.327 1.00 86.69 122 GLY A O 1
ATOM 991 N N . ASN A 1 123 ? 18.377 -2.585 -12.321 1.00 87.25 123 ASN A N 1
ATOM 992 C CA . ASN A 1 123 ? 19.225 -1.399 -12.523 1.00 87.25 123 ASN A CA 1
ATOM 993 C C . ASN A 1 123 ? 19.246 -0.872 -13.976 1.00 87.25 123 ASN A C 1
ATOM 995 O O . ASN A 1 123 ? 20.073 -0.030 -14.319 1.00 87.25 123 ASN A O 1
ATOM 999 N N . SER A 1 124 ? 18.344 -1.340 -14.848 1.00 89.44 124 SER A N 1
ATOM 1000 C CA . SER A 1 124 ? 18.270 -0.879 -16.240 1.00 89.44 124 SER A CA 1
ATOM 1001 C C . SER A 1 124 ? 17.659 0.522 -16.324 1.00 89.44 124 SER A C 1
ATOM 1003 O O . SER A 1 124 ? 16.459 0.715 -16.122 1.00 89.44 124 SER A O 1
ATOM 1005 N N . SER A 1 125 ? 18.474 1.512 -16.690 1.00 89.81 125 SER A N 1
ATOM 1006 C CA . SER A 1 125 ? 18.023 2.892 -16.918 1.00 89.81 125 SER A CA 1
ATOM 1007 C C . SER A 1 125 ? 16.993 2.992 -18.048 1.00 89.81 125 SER A C 1
ATOM 1009 O O . SER A 1 125 ? 16.048 3.778 -17.958 1.00 89.81 125 SER A O 1
ATOM 1011 N N . LYS A 1 126 ? 17.126 2.158 -19.088 1.00 92.19 126 LYS A N 1
ATOM 1012 C CA . LYS A 1 126 ? 16.165 2.077 -20.197 1.00 92.19 126 LYS A CA 1
ATOM 1013 C C . LYS A 1 126 ? 14.812 1.533 -19.733 1.00 92.19 126 LYS A C 1
ATOM 1015 O O . LYS A 1 126 ? 13.789 2.113 -20.079 1.00 92.19 126 LYS A O 1
ATOM 1020 N N . MET A 1 127 ? 14.811 0.488 -18.903 1.00 92.81 127 MET A N 1
ATOM 1021 C CA . MET A 1 127 ? 13.591 -0.076 -18.311 1.00 92.81 127 MET A CA 1
ATOM 1022 C C . MET A 1 127 ? 12.857 0.963 -17.456 1.00 92.81 127 MET A C 1
ATOM 1024 O O . MET A 1 127 ? 11.663 1.183 -17.636 1.00 92.81 127 MET A O 1
ATOM 1028 N N . LYS A 1 128 ? 13.591 1.673 -16.586 1.00 93.25 128 LYS A N 1
ATOM 1029 C CA . LYS A 1 128 ? 13.034 2.763 -15.773 1.00 93.25 128 LYS A CA 1
ATOM 1030 C C . LYS A 1 128 ? 12.392 3.858 -16.617 1.00 93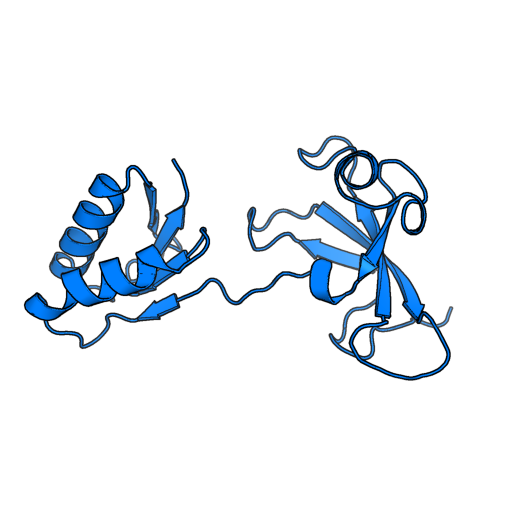.25 128 LYS A C 1
ATOM 1032 O O . LYS A 1 128 ? 11.333 4.347 -16.248 1.00 93.25 128 LYS A O 1
ATOM 1037 N N . ARG A 1 129 ? 13.033 4.262 -17.721 1.00 94.38 129 ARG A N 1
ATOM 1038 C CA . ARG A 1 129 ? 12.505 5.303 -18.618 1.00 94.38 129 ARG A CA 1
ATOM 1039 C C . ARG A 1 129 ? 11.159 4.907 -19.221 1.00 94.38 129 ARG A C 1
ATOM 1041 O O . ARG A 1 129 ? 10.248 5.719 -19.178 1.00 94.38 129 ARG A O 1
ATOM 1048 N N . ILE A 1 130 ? 11.038 3.670 -19.709 1.00 95.06 130 ILE A N 1
ATOM 1049 C CA . ILE A 1 130 ? 9.782 3.146 -20.272 1.00 95.06 130 ILE A CA 1
ATOM 1050 C C . ILE A 1 130 ? 8.685 3.123 -19.202 1.00 95.06 130 ILE A C 1
ATOM 1052 O O . ILE A 1 130 ? 7.585 3.601 -19.434 1.00 95.06 130 ILE A O 1
ATOM 1056 N N . VAL A 1 131 ? 8.983 2.611 -18.003 1.00 95.88 131 VAL A N 1
ATOM 1057 C CA . VAL A 1 131 ? 7.987 2.583 -16.921 1.00 95.88 131 VAL A CA 1
ATOM 1058 C C . VAL A 1 131 ? 7.547 4.002 -16.557 1.00 95.88 131 VAL A C 1
ATOM 1060 O O . VAL A 1 131 ? 6.353 4.257 -16.489 1.00 95.88 131 VAL A O 1
ATOM 1063 N N . LYS A 1 132 ? 8.487 4.939 -16.376 1.00 95.44 132 LYS A N 1
ATOM 1064 C CA . LYS A 1 132 ? 8.173 6.331 -16.015 1.00 95.44 132 LYS A CA 1
ATOM 1065 C C . LYS A 1 132 ? 7.283 7.028 -17.044 1.00 95.44 132 LYS A C 1
ATOM 1067 O O . LYS A 1 132 ? 6.329 7.671 -16.625 1.00 95.44 132 LYS A O 1
ATOM 1072 N N . SER A 1 133 ? 7.542 6.859 -18.345 1.00 96.25 133 SER A N 1
ATOM 1073 C CA . SER A 1 133 ? 6.690 7.464 -19.379 1.00 96.25 133 SER A CA 1
ATOM 1074 C C . SER A 1 133 ? 5.258 6.936 -19.312 1.00 96.25 133 SER A C 1
ATOM 1076 O O . SER A 1 133 ? 4.321 7.721 -19.370 1.00 96.25 133 SER A O 1
ATOM 1078 N N . ILE A 1 134 ? 5.082 5.629 -19.086 1.00 96.44 134 ILE A N 1
ATOM 1079 C CA . ILE A 1 134 ? 3.748 5.038 -18.920 1.00 96.44 134 ILE A CA 1
ATOM 1080 C C . ILE A 1 134 ? 3.068 5.605 -17.667 1.00 96.44 134 ILE A C 1
ATOM 1082 O O . ILE A 1 134 ? 1.920 6.016 -17.740 1.00 96.44 134 ILE A O 1
ATOM 1086 N N . ILE A 1 135 ? 3.754 5.679 -16.520 1.00 96.31 135 ILE A N 1
ATOM 1087 C CA . ILE A 1 135 ? 3.160 6.230 -15.285 1.00 96.31 135 ILE A CA 1
ATOM 1088 C C . ILE A 1 135 ? 2.709 7.689 -15.468 1.00 96.31 135 ILE A C 1
ATOM 1090 O O . ILE A 1 135 ? 1.644 8.064 -14.974 1.00 96.31 135 ILE A O 1
ATOM 1094 N N . GLU A 1 136 ? 3.484 8.495 -16.196 1.00 95.19 136 GLU A N 1
ATOM 1095 C CA . GLU A 1 136 ? 3.129 9.882 -16.519 1.00 95.19 136 GLU A CA 1
ATOM 1096 C C . GLU A 1 136 ? 1.862 9.973 -17.384 1.00 95.19 136 GLU A C 1
ATOM 1098 O O . GLU A 1 136 ? 1.015 10.826 -17.122 1.00 95.19 136 GLU A O 1
ATOM 1103 N N . GLU A 1 137 ? 1.672 9.067 -18.351 1.00 95.50 137 GLU A N 1
ATOM 1104 C CA . GLU A 1 137 ? 0.453 9.006 -19.175 1.00 95.50 137 GLU A CA 1
ATOM 1105 C C . GLU A 1 137 ? -0.812 8.731 -18.344 1.00 95.50 137 GLU A C 1
ATOM 1107 O O . GLU A 1 137 ? -1.873 9.284 -18.631 1.00 95.50 137 GLU A O 1
ATOM 1112 N N . TYR A 1 138 ? -0.704 7.933 -17.277 1.00 92.94 138 TYR A N 1
ATOM 1113 C CA . TYR A 1 138 ? -1.803 7.676 -16.334 1.00 92.94 138 TYR A CA 1
ATOM 1114 C C . TYR A 1 138 ? -2.016 8.825 -15.329 1.00 92.94 138 TYR A C 1
ATOM 1116 O O . TYR A 1 138 ? -2.868 8.726 -14.449 1.00 92.94 138 TYR A O 1
ATOM 1124 N N . SER A 1 139 ? -1.270 9.932 -15.448 1.00 93.81 139 SER A N 1
ATOM 1125 C CA . SER A 1 139 ? -1.293 11.060 -14.503 1.00 93.81 139 SER A CA 1
ATOM 1126 C C . SER A 1 139 ? -0.951 10.669 -13.058 1.00 93.81 139 SER A C 1
ATOM 1128 O O . SER A 1 139 ? -1.389 11.316 -12.107 1.00 93.81 139 SER A O 1
ATOM 1130 N N . TRP A 1 140 ? -0.137 9.629 -12.884 1.00 94.38 140 TRP A N 1
ATOM 1131 C CA . TRP A 1 140 ? 0.342 9.161 -11.584 1.00 94.38 140 TRP A CA 1
ATOM 1132 C C . TRP A 1 140 ? 1.780 9.609 -11.323 1.00 94.38 140 TRP A C 1
ATOM 1134 O O . TRP A 1 140 ? 2.434 10.215 -12.174 1.00 94.38 140 TRP A O 1
ATOM 1144 N N . GLN A 1 141 ? 2.285 9.327 -10.123 1.00 93.38 141 GLN A N 1
ATOM 1145 C CA . GLN A 1 141 ? 3.673 9.602 -9.759 1.00 93.38 141 GLN A CA 1
ATOM 1146 C C . GLN A 1 141 ? 4.387 8.336 -9.293 1.00 93.38 141 GLN A C 1
ATOM 1148 O O . GLN A 1 141 ? 3.770 7.370 -8.843 1.00 93.38 141 GLN A O 1
ATOM 1153 N N . CYS A 1 142 ? 5.716 8.336 -9.398 1.00 92.19 142 CYS A N 1
ATOM 1154 C CA . CYS A 1 142 ? 6.529 7.246 -8.881 1.00 92.19 142 CYS A CA 1
ATOM 1155 C C . CYS A 1 142 ? 7.779 7.754 -8.163 1.00 92.19 142 CYS A C 1
ATOM 1157 O O . CYS A 1 142 ? 8.337 8.797 -8.505 1.00 92.19 142 CYS A O 1
ATOM 1159 N N . ARG A 1 143 ? 8.235 6.986 -7.174 1.00 89.38 143 ARG A N 1
ATOM 1160 C CA . ARG A 1 143 ? 9.496 7.210 -6.457 1.00 89.38 143 ARG A CA 1
ATOM 1161 C C . ARG A 1 143 ? 10.283 5.917 -6.354 1.00 89.38 143 ARG A C 1
ATOM 1163 O O . ARG A 1 143 ? 9.711 4.833 -6.427 1.00 89.38 143 ARG A O 1
ATOM 1170 N N . GLU A 1 144 ? 11.588 6.020 -6.162 1.00 86.50 144 GLU A N 1
ATOM 1171 C CA . GLU A 1 144 ? 12.398 4.844 -5.851 1.00 86.50 144 GLU A CA 1
ATOM 1172 C C . GLU A 1 144 ? 12.040 4.312 -4.458 1.00 86.50 144 GLU A C 1
ATOM 1174 O O . GLU A 1 144 ? 11.642 5.071 -3.567 1.00 86.50 144 GLU A O 1
ATOM 1179 N N . LYS A 1 145 ? 12.107 2.988 -4.297 1.00 75.06 145 LYS A N 1
ATOM 1180 C CA . LYS A 1 145 ? 11.661 2.310 -3.072 1.00 75.06 145 LYS A CA 1
ATOM 1181 C C . LYS A 1 145 ? 12.477 2.707 -1.845 1.00 75.06 145 LYS A C 1
ATOM 1183 O O . LYS A 1 145 ? 11.906 2.900 -0.771 1.00 75.06 145 LYS A O 1
ATOM 1188 N N . ASP A 1 146 ? 13.789 2.820 -2.003 1.00 71.44 146 ASP A N 1
ATOM 1189 C CA . ASP A 1 146 ? 14.708 3.281 -0.971 1.00 71.44 146 ASP A CA 1
ATOM 1190 C C . ASP A 1 146 ? 15.968 3.896 -1.612 1.00 71.44 146 ASP A C 1
ATOM 1192 O O . ASP A 1 146 ? 16.172 3.793 -2.821 1.00 71.44 146 ASP A O 1
ATOM 1196 N N . SER A 1 147 ? 16.802 4.564 -0.809 1.00 61.66 147 SER A N 1
ATOM 1197 C CA . SER A 1 147 ? 17.997 5.287 -1.275 1.00 61.66 147 SER A CA 1
ATOM 1198 C C . SER A 1 147 ? 19.163 4.389 -1.716 1.00 61.66 147 SER A C 1
ATOM 1200 O O . SER A 1 147 ? 20.188 4.907 -2.153 1.00 61.66 147 SER A O 1
ATOM 1202 N N . HIS A 1 148 ? 19.035 3.066 -1.581 1.00 59.81 148 HIS A N 1
ATOM 1203 C CA . HIS A 1 148 ? 20.079 2.087 -1.899 1.00 59.81 148 HIS A CA 1
ATOM 1204 C C . HIS A 1 148 ? 19.642 1.110 -3.009 1.00 59.81 148 HIS A C 1
ATOM 1206 O O . HIS A 1 148 ? 20.478 0.572 -3.733 1.00 59.81 148 HIS A O 1
ATOM 1212 N N . ASN A 1 149 ? 18.336 0.904 -3.184 1.00 64.62 149 ASN A N 1
ATOM 1213 C CA . ASN A 1 149 ? 17.703 0.036 -4.160 1.00 64.62 149 ASN A CA 1
ATOM 1214 C C . ASN A 1 149 ? 17.037 0.871 -5.248 1.00 64.62 149 ASN A C 1
ATOM 1216 O O . ASN A 1 149 ? 15.816 1.028 -5.340 1.00 64.62 149 ASN A O 1
ATOM 1220 N N . PHE A 1 150 ? 17.891 1.322 -6.153 1.00 74.44 150 PHE A N 1
ATOM 1221 C CA . PHE A 1 150 ? 17.492 1.959 -7.393 1.00 74.44 150 PHE A CA 1
ATOM 1222 C C . PHE A 1 150 ? 16.713 0.997 -8.306 1.00 74.44 150 PHE A C 1
ATOM 1224 O O . PHE A 1 150 ? 16.136 1.439 -9.287 1.00 74.44 150 PHE A O 1
ATOM 1231 N N . GLY A 1 151 ? 16.675 -0.310 -8.044 1.00 84.75 151 GLY A N 1
ATOM 1232 C CA . GLY A 1 151 ? 16.087 -1.300 -8.945 1.00 84.75 151 GLY A CA 1
ATOM 1233 C C . GLY A 1 151 ? 14.559 -1.388 -8.932 1.00 84.75 151 GLY A C 1
ATOM 1234 O O . GLY A 1 151 ? 14.010 -2.220 -9.659 1.00 84.75 151 GLY A O 1
ATOM 1235 N N . SER A 1 152 ? 13.879 -0.584 -8.111 1.00 88.75 152 SER A N 1
ATOM 1236 C CA . SER A 1 152 ? 12.434 -0.676 -7.902 1.00 88.75 152 SER A CA 1
ATOM 1237 C C . SER A 1 152 ? 11.753 0.687 -7.771 1.00 88.75 152 SER A C 1
ATOM 1239 O O . SER A 1 152 ? 12.293 1.615 -7.162 1.00 88.75 152 SER A O 1
ATOM 1241 N N . LEU A 1 153 ? 10.551 0.787 -8.340 1.00 91.88 153 LEU A N 1
ATOM 1242 C CA . LEU A 1 153 ? 9.704 1.975 -8.331 1.00 91.88 153 LEU A CA 1
ATOM 1243 C C . LEU A 1 153 ? 8.402 1.696 -7.580 1.00 91.88 153 LEU A C 1
ATOM 1245 O O . LEU A 1 153 ? 7.745 0.682 -7.802 1.00 91.88 153 LEU A O 1
ATOM 1249 N N . ILE A 1 154 ? 8.018 2.635 -6.725 1.00 90.69 154 ILE A N 1
ATOM 1250 C CA . ILE A 1 154 ? 6.746 2.683 -6.008 1.00 90.69 154 ILE A CA 1
ATOM 1251 C C . ILE A 1 154 ? 5.850 3.682 -6.725 1.00 90.69 154 ILE A C 1
ATOM 1253 O O . ILE A 1 154 ? 6.215 4.853 -6.833 1.00 90.69 154 ILE A O 1
ATOM 1257 N N . ILE A 1 155 ? 4.700 3.219 -7.207 1.00 93.19 155 ILE A N 1
ATOM 1258 C CA . ILE A 1 155 ? 3.728 4.016 -7.951 1.00 93.19 155 ILE A CA 1
ATOM 1259 C C . ILE A 1 155 ? 2.603 4.407 -6.996 1.00 93.19 155 ILE A C 1
ATOM 1261 O O . ILE A 1 155 ? 2.090 3.566 -6.254 1.00 93.19 155 ILE A O 1
ATOM 1265 N N . THR A 1 156 ? 2.225 5.681 -7.017 1.00 87.31 156 THR A N 1
ATOM 1266 C CA . THR A 1 156 ? 1.135 6.251 -6.220 1.00 87.31 156 THR A CA 1
ATOM 1267 C C . THR A 1 156 ? 0.305 7.203 -7.073 1.00 87.31 156 THR A C 1
ATOM 1269 O O . THR A 1 156 ? 0.787 7.736 -8.074 1.00 87.31 156 THR A O 1
ATOM 1272 N N . GLU A 1 157 ? -0.920 7.477 -6.636 1.00 85.19 157 GLU A N 1
ATOM 1273 C CA . GLU A 1 157 ? -1.683 8.617 -7.145 1.00 85.19 157 GLU A CA 1
ATOM 1274 C C . GLU A 1 157 ? -0.902 9.921 -6.915 1.00 85.19 157 GLU A C 1
ATOM 1276 O O . GLU A 1 157 ? -0.026 9.993 -6.036 1.00 85.19 157 GLU A O 1
ATOM 1281 N N . LYS A 1 158 ? -1.156 10.911 -7.770 1.00 80.75 158 LYS A N 1
ATOM 1282 C CA . LYS A 1 158 ? -0.474 12.203 -7.737 1.00 80.75 158 LYS A CA 1
ATOM 1283 C C . LYS A 1 158 ? -1.004 13.094 -6.620 1.00 80.75 158 LYS A C 1
ATOM 1285 O O . LYS A 1 158 ? -2.237 13.120 -6.433 1.00 80.75 158 LYS A O 1
#

Sequence (158 aa):
MHHSKSRVKELSVGDLVTHALYGKEWIGIIIHFVNESGKQTLHNEKALVQIQPNTKFDGFFKKKVSDKNKVNDNLGFITTNWLFKLEMMKVLNLHGTKHPDVDDKVRKFLNFVELPCEIVTGNSSKMKRIVKSIIEEYSWQCREKDSHNFGSLIITEK